Protein AF-A0A413SVI2-F1 (afdb_monomer_lite)

pLDDT: mean 77.28, std 13.99, range [42.34, 94.06]

Sequence (108 aa):
MKTKKLFSLLLLSIFYSCQESDNAIYTPLPEAKVLTDCELIFRFDTEYPLQVQEKDSLLFLTSRKSDKCITVINKNTKSVSQKFANRGMGPNDAIDPEFIVNNSLLSR

Structure (mmCIF, N/CA/C/O backbone):
data_AF-A0A413SVI2-F1
#
_entry.id   AF-A0A413SVI2-F1
#
loop_
_atom_site.group_PDB
_atom_site.id
_atom_site.type_symbol
_atom_site.label_atom_id
_atom_site.label_alt_id
_atom_site.label_comp_id
_atom_site.label_asym_id
_atom_site.label_entity_id
_atom_site.label_seq_id
_atom_site.pdbx_PDB_ins_code
_atom_site.Cartn_x
_atom_site.Cartn_y
_atom_site.Cartn_z
_atom_site.occupancy
_atom_site.B_iso_or_equiv
_atom_site.auth_seq_id
_atom_site.auth_comp_id
_atom_site.auth_asym_id
_atom_site.auth_atom_id
_atom_site.pdbx_PDB_model_num
ATOM 1 N N . MET A 1 1 ? -31.323 78.276 13.806 1.00 52.34 1 MET A N 1
ATOM 2 C CA . MET A 1 1 ? -31.188 77.416 15.012 1.00 52.34 1 MET A CA 1
ATOM 3 C C . MET A 1 1 ? -31.988 76.094 14.955 1.00 52.34 1 MET A C 1
ATOM 5 O O . MET A 1 1 ? -32.132 75.454 15.989 1.00 52.34 1 MET A O 1
ATOM 9 N N . LYS A 1 2 ? -32.489 75.644 13.783 1.00 54.38 2 LYS A N 1
ATOM 10 C CA . LYS A 1 2 ? -33.282 74.396 13.641 1.00 54.38 2 LYS A CA 1
ATOM 11 C C . LYS A 1 2 ? -32.511 73.226 12.997 1.00 54.38 2 LYS A C 1
ATOM 13 O O . LYS A 1 2 ? -32.746 72.082 13.354 1.00 54.38 2 LYS A O 1
ATOM 18 N N . THR A 1 3 ? -31.528 73.502 12.139 1.00 59.03 3 THR A N 1
ATOM 19 C CA . THR A 1 3 ? -30.725 72.483 11.431 1.00 59.03 3 THR A CA 1
ATOM 20 C C . THR A 1 3 ? -29.731 71.736 12.329 1.00 59.03 3 THR A C 1
ATOM 22 O O . THR A 1 3 ? -29.563 70.533 12.176 1.00 59.03 3 THR A O 1
ATOM 25 N N . LYS A 1 4 ? -29.144 72.402 13.338 1.00 59.00 4 LYS A N 1
ATOM 26 C CA . LYS A 1 4 ? -28.209 71.768 14.295 1.00 59.00 4 LYS A CA 1
ATOM 27 C C . LYS A 1 4 ? -28.872 70.690 15.170 1.00 59.00 4 LYS A C 1
ATOM 29 O O . LYS A 1 4 ? -28.242 69.688 15.482 1.00 59.00 4 LYS A O 1
ATOM 34 N N . LYS A 1 5 ? -30.150 70.874 15.531 1.00 59.97 5 LYS A N 1
ATOM 35 C CA . LYS A 1 5 ? -30.916 69.889 16.317 1.00 59.97 5 LYS A CA 1
ATOM 36 C C . LYS A 1 5 ? -31.268 68.648 15.493 1.00 59.97 5 LYS A C 1
ATOM 38 O O . LYS A 1 5 ? -31.245 67.547 16.023 1.00 59.97 5 LYS A O 1
ATOM 43 N N . LEU A 1 6 ? -31.530 68.831 14.197 1.00 61.12 6 LEU A N 1
ATOM 44 C CA . LEU A 1 6 ? -31.845 67.743 13.269 1.00 61.12 6 LEU A CA 1
ATOM 45 C C . LEU A 1 6 ? -30.615 66.866 12.988 1.00 61.12 6 LEU A C 1
ATOM 47 O O . LEU A 1 6 ? -30.717 65.645 12.995 1.00 61.12 6 LEU A O 1
ATOM 51 N N . PHE A 1 7 ? -29.440 67.486 12.849 1.00 64.81 7 PHE A N 1
ATOM 52 C CA . PHE A 1 7 ? -28.171 66.770 12.684 1.00 64.81 7 PHE A CA 1
ATOM 53 C C . PHE A 1 7 ? -27.785 65.970 13.940 1.00 64.81 7 PHE A C 1
ATOM 55 O O . PHE A 1 7 ? -27.329 64.835 13.846 1.00 64.81 7 PHE A O 1
ATOM 62 N N . SER A 1 8 ? -28.042 66.534 15.127 1.00 68.56 8 SER A N 1
ATOM 63 C CA . SER A 1 8 ? -27.841 65.841 16.406 1.00 68.56 8 SER A CA 1
ATOM 64 C C . SER A 1 8 ? -28.768 64.635 16.575 1.00 68.56 8 SER A C 1
ATOM 66 O O . SER A 1 8 ? -28.348 63.625 17.128 1.00 68.56 8 SER A O 1
ATOM 68 N N . LEU A 1 9 ? -30.016 64.728 16.103 1.00 65.31 9 LEU A N 1
ATOM 69 C CA . LEU A 1 9 ? -30.981 63.629 16.176 1.00 65.31 9 LEU A CA 1
ATOM 70 C C . LEU A 1 9 ? -30.603 62.479 15.227 1.00 65.31 9 LEU A C 1
ATOM 72 O O . LEU A 1 9 ? -30.714 61.314 15.597 1.00 65.31 9 LEU A O 1
ATOM 76 N N . LEU A 1 10 ? -30.093 62.812 14.034 1.00 68.06 10 LEU A N 1
ATOM 77 C CA . LEU A 1 10 ? -29.607 61.831 13.062 1.00 68.06 10 LEU A CA 1
ATOM 78 C C . LEU A 1 10 ? -28.391 61.059 13.605 1.00 68.06 10 LEU A C 1
ATOM 80 O O . LEU A 1 10 ? -28.347 59.836 13.514 1.00 68.06 10 LEU A O 1
ATOM 84 N N . LEU A 1 11 ? -27.446 61.757 14.244 1.00 64.75 11 LEU A N 1
ATOM 85 C CA . LEU A 1 11 ? -26.272 61.142 14.873 1.00 64.75 11 LEU A CA 1
ATOM 86 C C . LEU A 1 11 ? -26.644 60.167 15.998 1.00 64.75 11 LEU A C 1
ATOM 88 O O . LEU A 1 11 ? -26.069 59.086 16.058 1.00 64.75 11 LEU A O 1
ATOM 92 N N . LEU A 1 12 ? -27.632 60.491 16.841 1.00 63.19 12 LEU A N 1
ATOM 93 C CA . LEU A 1 12 ? -28.081 59.576 17.900 1.00 63.19 12 LEU A CA 1
ATOM 94 C C . LEU A 1 12 ? -28.681 58.270 17.356 1.00 63.19 12 LEU A C 1
ATOM 96 O O . LEU A 1 12 ? -28.526 57.229 17.989 1.00 63.19 12 LEU A O 1
ATOM 100 N N . SER A 1 13 ? -29.338 58.306 16.193 1.00 63.19 13 SER A N 1
ATOM 101 C CA . SER A 1 13 ? -29.949 57.105 15.603 1.00 63.19 13 SER A CA 1
ATOM 102 C C . SER A 1 13 ? -28.916 56.081 15.113 1.00 63.19 13 SER A C 1
ATOM 104 O O . SER A 1 13 ? -29.160 54.880 15.184 1.00 63.19 13 SER A O 1
ATOM 106 N N . ILE A 1 14 ? -27.729 56.544 14.702 1.00 65.56 14 ILE A N 1
ATOM 10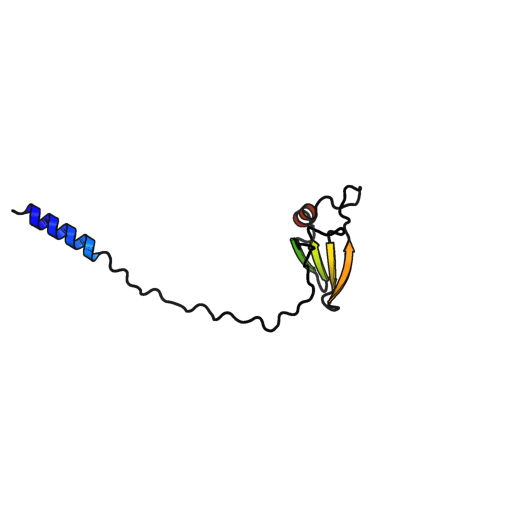7 C CA . ILE A 1 14 ? -26.626 55.682 14.253 1.00 65.56 14 ILE A CA 1
ATOM 108 C C . ILE A 1 14 ? -26.015 54.927 15.443 1.00 65.56 14 ILE A C 1
ATOM 110 O O . ILE A 1 14 ? -25.694 53.748 15.321 1.00 65.56 14 ILE A O 1
ATOM 114 N N . PHE A 1 15 ? -25.920 55.565 16.617 1.00 61.31 15 PHE A N 1
ATOM 115 C CA . PHE A 1 15 ? -25.396 54.922 17.830 1.00 61.31 15 PHE A CA 1
ATOM 116 C C . PHE A 1 15 ? -26.368 53.922 18.473 1.00 61.31 15 PHE A C 1
ATOM 118 O O . PHE A 1 15 ? -25.929 53.068 19.236 1.00 61.31 15 PHE A O 1
ATOM 125 N N . TYR A 1 16 ? -27.667 53.994 18.164 1.00 59.72 16 TYR A N 1
ATOM 126 C CA . TYR A 1 16 ? -28.667 53.064 18.704 1.00 59.72 16 TYR A CA 1
ATOM 127 C C . TYR A 1 16 ? -28.837 51.782 17.876 1.00 59.72 16 TYR A C 1
ATOM 129 O O . TYR A 1 16 ? -29.420 50.820 18.365 1.00 59.72 16 TYR A O 1
ATOM 137 N N . SER A 1 17 ? -28.329 51.740 16.638 1.00 54.44 17 SER A N 1
ATOM 138 C CA . SER A 1 17 ? -28.521 50.592 15.738 1.00 54.44 17 SER A CA 1
ATOM 139 C C . SER A 1 17 ? -27.473 49.482 15.899 1.00 54.44 17 SER A C 1
ATOM 141 O O . SER A 1 17 ? -27.508 48.508 15.151 1.00 54.44 17 SER A O 1
ATOM 143 N N . CYS A 1 18 ? -26.551 49.619 16.856 1.00 53.78 18 CYS A N 1
ATOM 144 C CA . CYS A 1 18 ? -25.487 48.655 17.128 1.00 53.78 18 CYS A CA 1
ATOM 145 C C . CYS A 1 18 ? -25.628 48.101 18.553 1.00 53.78 18 CYS A C 1
ATOM 147 O O . CYS A 1 18 ? -24.779 48.308 19.415 1.00 53.78 18 CYS A O 1
ATOM 149 N N . GLN A 1 19 ? -26.754 47.448 18.829 1.00 60.50 19 GLN A N 1
ATOM 150 C CA . GLN A 1 19 ? -26.813 46.468 19.907 1.00 60.50 19 GLN A CA 1
ATOM 151 C C . GLN A 1 19 ? -26.957 45.106 19.247 1.00 60.50 19 GLN A C 1
ATOM 153 O O . GLN A 1 19 ? -28.054 44.659 18.923 1.00 60.50 19 GLN A O 1
ATOM 158 N N . GLU A 1 20 ? -25.810 44.496 18.969 1.00 59.81 20 GLU A N 1
ATOM 159 C CA . GLU A 1 20 ? -25.733 43.089 18.616 1.00 59.81 20 GLU A CA 1
ATOM 160 C C . GLU A 1 20 ? -26.216 42.310 19.845 1.00 59.81 20 GLU A C 1
ATOM 162 O O . GLU A 1 20 ? -25.628 42.381 20.923 1.00 59.81 20 GLU A O 1
ATOM 167 N N . SER A 1 21 ? -27.380 41.669 19.739 1.00 59.22 21 SER A N 1
ATOM 168 C CA . SER A 1 21 ? -27.836 40.772 20.790 1.00 59.22 21 SER A CA 1
ATOM 169 C C . SER A 1 21 ? -26.984 39.510 20.705 1.00 59.22 21 SER A C 1
ATOM 171 O O . SER A 1 21 ? -27.201 38.700 19.802 1.00 59.22 21 SER A O 1
ATOM 173 N N . ASP A 1 22 ? -26.061 39.338 21.650 1.00 55.91 22 ASP A N 1
ATOM 174 C CA . ASP A 1 22 ? -25.202 38.155 21.847 1.00 55.91 22 ASP A CA 1
ATOM 175 C C . ASP A 1 22 ? -25.989 36.885 22.243 1.00 55.91 22 ASP A C 1
ATOM 177 O O . ASP A 1 22 ? -25.541 36.043 23.017 1.00 55.91 22 ASP A O 1
ATOM 181 N N . ASN A 1 23 ? -27.184 36.694 21.690 1.00 57.72 23 ASN A N 1
ATOM 182 C CA . ASN A 1 23 ? -27.957 35.469 21.831 1.00 57.72 23 ASN A CA 1
ATOM 183 C C . ASN A 1 23 ? -27.589 34.494 20.706 1.00 57.72 23 ASN A C 1
ATOM 185 O O . ASN A 1 23 ? -28.461 33.910 20.059 1.00 57.72 23 ASN A O 1
ATOM 189 N N . ALA A 1 24 ? -26.292 34.318 20.449 1.00 60.53 24 ALA A N 1
ATOM 190 C CA . ALA A 1 24 ? -25.839 33.142 19.731 1.00 60.53 24 ALA A CA 1
ATOM 191 C C . ALA A 1 24 ? -26.162 31.945 20.629 1.00 60.53 24 ALA A C 1
ATOM 193 O O . ALA A 1 24 ? -25.610 31.807 21.721 1.00 60.53 24 ALA A O 1
ATOM 194 N N . ILE A 1 25 ? -27.103 31.102 20.200 1.00 61.19 25 ILE A N 1
ATOM 195 C CA . ILE A 1 25 ? -27.368 29.825 20.857 1.00 61.19 25 ILE A CA 1
ATOM 196 C C . ILE A 1 25 ? -26.081 29.010 20.722 1.00 61.19 25 ILE A C 1
ATOM 198 O O . ILE A 1 25 ? -25.826 28.387 19.694 1.00 61.19 25 ILE A O 1
ATOM 202 N N . TYR A 1 26 ? -25.244 29.057 21.757 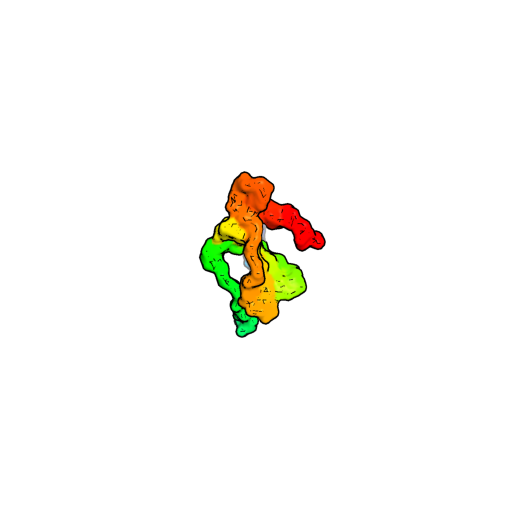1.00 57.09 26 TYR A N 1
ATOM 203 C CA . TYR A 1 26 ? -24.118 28.157 21.932 1.00 57.09 26 TYR A CA 1
ATOM 204 C C . TYR A 1 26 ? -24.707 26.771 22.186 1.00 57.09 26 TYR A C 1
ATOM 206 O O . TYR A 1 26 ? -24.920 26.367 23.325 1.00 57.09 26 TYR A O 1
ATOM 214 N N . THR A 1 27 ? -25.016 26.033 21.122 1.00 66.56 27 THR A N 1
ATOM 215 C CA . THR A 1 27 ? -25.051 24.577 21.225 1.00 66.56 27 THR A CA 1
ATOM 216 C C . THR A 1 27 ? -23.617 24.143 21.501 1.00 66.56 27 THR A C 1
ATOM 218 O O . THR A 1 27 ? -22.775 24.322 20.614 1.00 66.56 27 THR A O 1
ATOM 221 N N . PRO A 1 28 ? -23.292 23.636 22.706 1.00 68.94 28 PRO A N 1
ATOM 222 C CA . PRO A 1 28 ? -21.970 23.087 22.945 1.00 68.94 28 PRO A CA 1
ATOM 223 C C . PRO A 1 28 ? -21.726 21.998 21.901 1.00 68.94 28 PRO A C 1
ATOM 225 O O . PRO A 1 28 ? -22.577 21.132 21.679 1.00 68.94 28 PRO A O 1
ATOM 228 N N . LEU A 1 29 ? -20.585 22.087 21.216 1.00 70.69 29 LEU A N 1
ATOM 229 C CA . LEU A 1 29 ? -20.123 21.015 20.344 1.00 70.69 29 LEU A CA 1
ATOM 230 C C . LEU A 1 29 ? -20.119 19.716 21.166 1.00 70.69 29 LEU A C 1
ATOM 232 O O . LEU A 1 29 ? -19.695 19.756 22.325 1.00 70.69 29 LEU A O 1
ATOM 236 N N . PRO A 1 30 ? -20.601 18.590 20.608 1.00 75.69 30 PRO A N 1
ATOM 237 C CA . PRO A 1 30 ? -20.538 17.319 21.309 1.00 75.69 30 PRO A CA 1
ATOM 238 C C . PRO A 1 30 ? -19.102 17.080 21.774 1.00 75.69 30 PRO A C 1
ATOM 240 O O . PRO A 1 30 ? -18.164 17.293 20.999 1.00 75.69 30 PRO A O 1
ATOM 243 N N . GLU A 1 31 ? -18.931 16.665 23.032 1.00 76.06 31 GLU A N 1
ATOM 244 C CA . GLU A 1 31 ? -17.616 16.294 23.548 1.00 76.06 31 GLU A CA 1
ATOM 245 C C . GLU A 1 31 ? -16.953 15.307 22.588 1.00 76.06 31 GLU A C 1
ATOM 247 O O . GLU A 1 31 ? -17.577 14.350 22.115 1.00 76.06 31 GLU A O 1
ATOM 252 N N . ALA A 1 32 ? -15.684 15.569 22.275 1.00 69.81 32 ALA A N 1
ATOM 253 C CA . ALA A 1 32 ? -14.905 14.715 21.402 1.00 69.81 32 ALA A CA 1
ATOM 254 C C . ALA A 1 32 ? -14.877 13.300 21.992 1.00 69.81 32 ALA A C 1
ATOM 256 O O . ALA A 1 32 ? -14.238 13.041 23.012 1.00 69.81 32 ALA A O 1
ATOM 257 N N . LYS A 1 33 ? -15.591 12.374 21.348 1.00 72.31 33 LYS A N 1
ATOM 258 C CA . LYS A 1 33 ? -15.582 10.971 21.742 1.00 72.31 33 LYS A CA 1
ATOM 259 C C . LYS A 1 33 ? -14.195 10.406 21.449 1.00 72.31 33 LYS A C 1
ATOM 261 O O . LYS A 1 33 ? -13.800 10.297 20.290 1.00 72.31 33 LYS A O 1
ATOM 266 N N . VAL A 1 34 ? -13.468 10.035 22.500 1.00 68.69 34 VAL A N 1
ATOM 267 C CA . VAL A 1 34 ? -12.214 9.287 22.370 1.00 68.69 34 VAL A CA 1
ATOM 268 C C . VAL A 1 34 ? -12.534 7.968 21.666 1.00 68.69 34 VAL A C 1
ATOM 270 O O . VAL A 1 34 ? -13.376 7.199 22.129 1.00 68.69 34 VAL A O 1
ATOM 273 N N . LEU A 1 35 ? -11.900 7.725 20.519 1.00 63.47 35 LEU A N 1
ATOM 274 C CA . LEU A 1 35 ? -12.008 6.456 19.805 1.00 63.47 35 LEU A CA 1
ATOM 275 C C . LEU A 1 35 ? -11.250 5.391 20.608 1.00 63.47 35 LEU A C 1
ATOM 277 O O . LEU A 1 35 ? -10.036 5.259 20.486 1.00 63.47 35 LEU A O 1
ATOM 281 N N . THR A 1 36 ? -11.958 4.668 21.473 1.00 60.78 36 THR A N 1
ATOM 282 C CA . THR A 1 36 ? -11.379 3.636 22.352 1.00 60.78 36 THR A CA 1
ATOM 283 C C . THR A 1 36 ? -11.050 2.333 21.626 1.00 60.78 36 THR A C 1
ATOM 285 O O . THR A 1 36 ? -10.257 1.545 22.130 1.00 60.78 36 THR A O 1
ATOM 288 N N . ASP A 1 37 ? -11.602 2.135 20.426 1.00 65.56 37 ASP A N 1
ATOM 289 C CA . ASP A 1 37 ? -11.622 0.833 19.749 1.00 65.56 37 ASP A CA 1
ATOM 290 C C . ASP A 1 37 ? -10.842 0.845 18.420 1.00 65.56 37 ASP A C 1
ATOM 292 O O . ASP A 1 37 ? -11.050 -0.003 17.552 1.00 65.56 37 ASP A O 1
ATOM 296 N N . CYS A 1 38 ? -9.957 1.826 18.211 1.00 67.94 38 CYS A N 1
ATOM 297 C CA . CYS A 1 38 ? -9.118 1.865 17.014 1.00 67.94 38 CYS A CA 1
ATOM 298 C C . CYS A 1 38 ? -8.049 0.767 17.071 1.00 67.94 38 CYS A C 1
ATOM 300 O O . CYS A 1 38 ? -6.966 0.957 17.624 1.00 67.94 38 CYS A O 1
ATOM 302 N N . GLU A 1 39 ? -8.338 -0.381 16.461 1.00 73.19 39 GLU A N 1
ATOM 303 C CA . GLU A 1 39 ? -7.342 -1.420 16.230 1.00 73.19 39 GLU A CA 1
ATOM 304 C C . GLU A 1 39 ? -6.443 -1.055 15.038 1.00 73.19 39 GLU A C 1
ATOM 306 O O . GLU A 1 39 ? -6.904 -0.861 13.910 1.00 73.19 39 GLU A O 1
ATOM 311 N N . LEU A 1 40 ? -5.132 -0.975 15.279 1.00 74.75 40 LEU A N 1
ATOM 312 C CA . LEU A 1 40 ? -4.147 -0.761 14.224 1.00 74.75 40 LEU A CA 1
ATOM 313 C C . LEU A 1 40 ? -3.944 -2.061 13.436 1.00 74.75 40 LEU A C 1
ATOM 315 O O . LEU A 1 40 ? -3.297 -2.988 13.912 1.00 74.75 40 LEU A O 1
ATOM 319 N N . ILE A 1 41 ? -4.457 -2.102 12.207 1.00 72.19 41 ILE A N 1
ATOM 320 C CA . ILE A 1 41 ? -4.282 -3.254 11.308 1.00 72.19 41 ILE A CA 1
ATOM 321 C C . ILE A 1 41 ? -2.907 -3.216 10.628 1.00 72.19 41 ILE A C 1
ATOM 323 O O . ILE A 1 41 ? -2.264 -4.250 10.468 1.00 72.19 41 ILE A O 1
ATOM 327 N N . PHE A 1 42 ? -2.447 -2.033 10.209 1.00 73.69 42 PHE A N 1
ATOM 328 C CA . PHE A 1 42 ? -1.151 -1.875 9.550 1.00 73.69 42 PHE A CA 1
ATOM 329 C C . PHE A 1 42 ? -0.641 -0.434 9.636 1.00 73.69 42 PHE A C 1
ATOM 331 O O . PHE A 1 42 ? -1.433 0.508 9.672 1.00 73.69 42 PHE A O 1
ATOM 338 N N . ARG A 1 43 ? 0.685 -0.262 9.640 1.00 78.75 43 ARG A N 1
ATOM 339 C CA . ARG A 1 43 ? 1.356 1.042 9.721 1.00 78.75 43 ARG A CA 1
ATOM 340 C C . ARG A 1 43 ? 2.232 1.273 8.491 1.00 78.75 43 ARG A C 1
ATOM 342 O O . ARG A 1 43 ? 3.011 0.403 8.118 1.00 78.75 43 ARG A O 1
ATOM 349 N N . PHE A 1 44 ? 2.112 2.450 7.878 1.00 76.06 44 PHE A N 1
ATOM 350 C CA . PHE A 1 44 ? 2.856 2.834 6.672 1.00 76.06 44 PHE A CA 1
ATOM 351 C C . PHE A 1 44 ? 3.723 4.056 6.956 1.00 76.06 44 PHE A C 1
ATOM 353 O O . PHE A 1 44 ? 3.379 5.173 6.579 1.00 76.06 44 PHE A O 1
ATOM 360 N N . ASP A 1 45 ? 4.847 3.853 7.639 1.00 78.19 45 ASP A N 1
ATOM 361 C CA . ASP A 1 45 ? 5.696 4.972 8.067 1.00 78.19 45 ASP A CA 1
ATOM 362 C C . ASP A 1 45 ? 6.467 5.616 6.900 1.00 78.19 45 ASP A C 1
ATOM 364 O O . ASP A 1 45 ? 6.801 6.798 6.947 1.00 78.19 45 ASP A O 1
ATOM 368 N N . THR A 1 46 ? 6.739 4.856 5.833 1.00 83.50 46 THR A N 1
ATOM 369 C CA . THR A 1 46 ? 7.607 5.296 4.724 1.00 83.50 46 THR A CA 1
ATOM 370 C C . THR A 1 46 ? 6.980 5.177 3.337 1.00 83.50 46 THR A C 1
ATOM 372 O O . THR A 1 46 ? 7.495 5.781 2.394 1.00 83.50 46 THR A O 1
ATOM 375 N N . GLU A 1 47 ? 5.878 4.433 3.196 1.00 84.75 47 GLU A N 1
ATOM 376 C CA . GLU A 1 47 ? 5.305 4.093 1.886 1.00 84.75 47 GLU A CA 1
ATOM 377 C C . GLU A 1 47 ? 4.333 5.164 1.341 1.00 84.75 47 GLU A C 1
ATOM 379 O O . GLU A 1 47 ? 4.080 5.194 0.138 1.00 84.75 47 GLU A O 1
ATOM 384 N N . TYR A 1 48 ? 3.858 6.093 2.186 1.00 87.19 48 TYR A N 1
ATOM 385 C CA . TYR A 1 48 ? 2.930 7.189 1.847 1.00 87.19 48 TYR A CA 1
ATOM 386 C C . TYR A 1 48 ? 1.679 6.705 1.080 1.00 87.19 48 TYR A C 1
ATOM 388 O O . TYR A 1 48 ? 1.636 6.797 -0.154 1.00 87.19 48 TYR A O 1
ATOM 396 N N . PRO A 1 49 ? 0.666 6.176 1.794 1.00 88.94 49 PRO A N 1
ATOM 397 C CA . PRO A 1 49 ? -0.556 5.661 1.183 1.00 88.94 49 PRO A CA 1
ATOM 398 C C . PRO A 1 49 ? -1.322 6.765 0.440 1.00 88.94 49 PRO A C 1
ATOM 400 O O . PRO A 1 49 ? -1.539 7.848 0.979 1.00 88.94 49 PRO A O 1
ATOM 403 N N . LEU A 1 50 ? -1.740 6.480 -0.794 1.00 90.94 50 LEU A N 1
ATOM 404 C CA . LEU A 1 50 ? -2.531 7.377 -1.643 1.00 90.94 50 LEU A CA 1
ATOM 405 C C . LEU A 1 50 ? -4.018 7.038 -1.606 1.00 90.94 50 LEU A C 1
ATOM 407 O O . LEU A 1 50 ? -4.861 7.929 -1.576 1.00 90.94 50 LEU A O 1
ATOM 411 N N . GLN A 1 51 ? -4.341 5.747 -1.629 1.00 90.38 51 GLN A N 1
ATOM 412 C CA . GLN A 1 51 ? -5.718 5.273 -1.662 1.00 90.38 51 GLN A CA 1
ATOM 413 C C . GLN A 1 51 ? -5.822 3.928 -0.960 1.00 90.38 51 GLN A C 1
ATOM 415 O O . GLN A 1 51 ? -5.018 3.034 -1.219 1.00 90.38 51 GLN A O 1
ATOM 420 N N . VAL A 1 52 ? -6.849 3.781 -0.127 1.00 90.50 52 VAL A N 1
ATOM 421 C CA . VAL A 1 52 ? -7.287 2.499 0.427 1.00 90.50 52 VAL A CA 1
ATOM 422 C C . VAL A 1 52 ? -8.641 2.170 -0.190 1.00 90.50 52 VAL A C 1
ATOM 424 O O . VAL A 1 52 ? -9.545 3.002 -0.164 1.00 90.50 52 VAL A O 1
ATOM 427 N N . GLN A 1 53 ? -8.779 0.969 -0.740 1.00 90.62 53 GLN A N 1
ATOM 428 C CA . GLN A 1 53 ? -10.053 0.425 -1.198 1.00 90.62 53 GLN A CA 1
ATOM 429 C C . GLN A 1 53 ? -10.350 -0.869 -0.451 1.00 90.62 53 GLN A C 1
ATOM 431 O O . GLN A 1 53 ? -9.472 -1.714 -0.278 1.00 90.62 53 GLN A O 1
ATOM 436 N N . GLU A 1 54 ? -11.590 -1.032 -0.018 1.00 91.56 54 GLU A N 1
ATOM 437 C CA . GLU A 1 54 ? -12.044 -2.227 0.679 1.00 91.56 54 GLU A CA 1
ATOM 438 C C . GLU A 1 54 ? -12.893 -3.085 -0.255 1.00 91.56 54 GLU A C 1
ATOM 440 O O . GLU A 1 54 ? -13.808 -2.587 -0.909 1.00 91.56 54 GLU A O 1
ATOM 445 N N . LYS A 1 55 ? -12.599 -4.385 -0.303 1.00 91.12 55 LYS A N 1
ATOM 446 C CA . LYS A 1 55 ? -13.425 -5.375 -0.991 1.00 91.12 55 LYS A CA 1
ATOM 447 C C . LYS A 1 55 ? -13.448 -6.664 -0.183 1.00 91.12 55 LYS A C 1
ATOM 449 O O . LYS A 1 55 ? -12.415 -7.308 0.000 1.00 91.12 55 LYS A O 1
ATOM 454 N N . ASP A 1 56 ? -14.630 -7.031 0.301 1.00 93.12 56 ASP A N 1
ATOM 455 C CA . ASP A 1 56 ? -14.847 -8.195 1.160 1.00 93.12 56 ASP A CA 1
ATOM 456 C C . ASP A 1 56 ? -13.917 -8.183 2.389 1.00 93.12 56 ASP A C 1
ATOM 458 O O . ASP A 1 56 ? -13.957 -7.261 3.206 1.00 93.12 56 ASP A O 1
ATOM 462 N N . SER A 1 57 ? -13.057 -9.194 2.539 1.00 93.19 57 SER A N 1
ATOM 463 C CA . SER A 1 57 ? -12.067 -9.287 3.616 1.00 93.19 57 SER A CA 1
ATOM 464 C C . SER A 1 57 ? -10.720 -8.644 3.274 1.00 93.19 57 SER A C 1
ATOM 466 O O . SER A 1 57 ? -9.777 -8.798 4.047 1.00 93.19 57 SER A O 1
ATOM 468 N N . LEU A 1 58 ? -10.590 -7.970 2.129 1.00 93.88 58 LEU A N 1
ATOM 469 C CA . LEU A 1 58 ? -9.323 -7.442 1.628 1.00 93.88 58 LEU A CA 1
ATOM 470 C C . LEU A 1 58 ? -9.316 -5.910 1.600 1.00 93.88 58 LEU A C 1
ATOM 472 O O . LEU A 1 58 ? -10.287 -5.267 1.208 1.00 93.88 58 LEU A O 1
ATOM 476 N N . LEU A 1 59 ? -8.179 -5.338 1.982 1.00 93.00 59 LEU A N 1
ATOM 477 C CA . LEU A 1 59 ? -7.837 -3.937 1.784 1.00 93.00 59 LEU A CA 1
ATOM 478 C C . LEU A 1 59 ? -6.772 -3.853 0.696 1.00 93.00 59 LEU A C 1
ATOM 480 O O . LEU A 1 59 ? -5.716 -4.475 0.802 1.00 93.00 59 LEU A O 1
ATOM 484 N N . PHE A 1 60 ? -7.047 -3.070 -0.335 1.00 92.69 60 PHE A N 1
ATOM 485 C CA . PHE A 1 60 ? -6.117 -2.737 -1.400 1.00 92.69 60 PHE A CA 1
ATOM 486 C C . PHE A 1 60 ? -5.571 -1.348 -1.120 1.00 92.69 60 PHE A C 1
ATOM 488 O O . PHE A 1 60 ? -6.303 -0.361 -1.182 1.00 92.69 60 PHE A O 1
ATOM 495 N N . LEU A 1 61 ? -4.287 -1.273 -0.801 1.00 92.25 61 LEU A N 1
ATOM 496 C CA . LEU A 1 61 ? -3.593 -0.017 -0.612 1.00 92.25 61 LEU A CA 1
ATOM 497 C C . LEU A 1 61 ? -2.725 0.294 -1.823 1.00 92.25 61 LEU A C 1
ATOM 499 O O . LEU A 1 61 ? -1.848 -0.496 -2.163 1.00 92.25 61 LEU A O 1
ATOM 503 N N . THR A 1 62 ? -2.909 1.481 -2.395 1.00 92.56 62 TH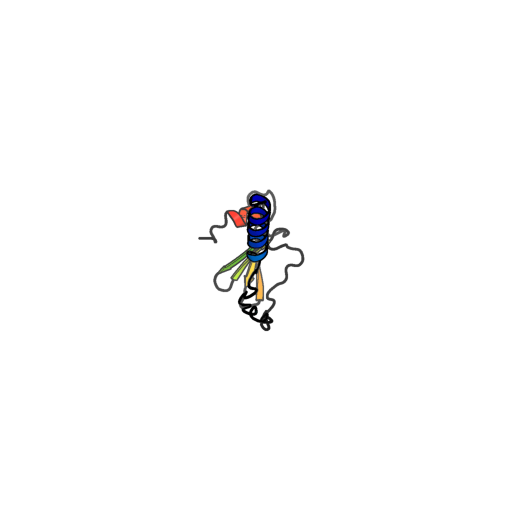R A N 1
ATOM 504 C CA . THR A 1 62 ? -1.972 2.062 -3.361 1.00 92.56 62 THR A CA 1
ATOM 505 C C . THR A 1 62 ? -1.055 3.057 -2.653 1.00 92.56 62 THR A C 1
ATOM 507 O O . THR A 1 62 ? -1.544 3.957 -1.970 1.00 92.56 62 THR A O 1
ATOM 510 N N . SER A 1 63 ? 0.259 2.910 -2.816 1.00 92.12 63 SER A N 1
ATOM 511 C CA . SER A 1 63 ? 1.290 3.682 -2.105 1.00 92.12 63 SER A CA 1
ATOM 512 C C . SER A 1 63 ? 2.217 4.417 -3.072 1.00 92.12 63 SER A C 1
ATOM 514 O O . SER A 1 63 ? 2.623 3.859 -4.091 1.00 92.12 63 SER A O 1
ATOM 516 N N . ARG A 1 64 ? 2.611 5.652 -2.730 1.00 88.81 64 ARG A N 1
ATOM 517 C CA . ARG A 1 64 ? 3.490 6.486 -3.572 1.00 88.81 64 ARG A CA 1
ATOM 518 C C . ARG A 1 64 ? 4.951 6.032 -3.544 1.00 88.81 64 ARG A C 1
ATOM 520 O O . ARG A 1 64 ? 5.647 6.083 -4.558 1.00 88.81 64 ARG A O 1
ATOM 527 N N . LYS A 1 65 ? 5.455 5.634 -2.374 1.00 87.00 65 LYS A N 1
ATOM 528 C CA . LYS A 1 65 ? 6.858 5.238 -2.166 1.00 87.00 65 LYS A CA 1
ATOM 529 C C . LYS A 1 65 ? 6.968 3.749 -1.850 1.00 87.00 65 LYS A C 1
ATOM 531 O O . LYS A 1 65 ? 7.347 3.364 -0.752 1.00 87.00 65 LYS A O 1
ATOM 536 N N . SER A 1 66 ? 6.651 2.918 -2.837 1.00 86.69 66 SER A N 1
ATOM 537 C CA . SER A 1 66 ? 6.874 1.472 -2.782 1.00 86.69 66 SER A CA 1
ATOM 538 C C . SER A 1 66 ? 7.338 0.960 -4.146 1.00 86.69 66 SER A C 1
ATOM 540 O O . SER A 1 66 ? 6.874 1.446 -5.178 1.00 86.69 66 SER A O 1
ATOM 542 N N . ASP A 1 67 ? 8.226 -0.037 -4.155 1.00 87.94 67 ASP A N 1
ATOM 543 C CA . ASP A 1 67 ? 8.651 -0.738 -5.380 1.00 87.94 67 ASP A CA 1
ATOM 544 C C . ASP A 1 67 ? 7.495 -1.536 -6.002 1.00 87.94 67 ASP A C 1
ATOM 546 O O . ASP A 1 67 ? 7.476 -1.819 -7.199 1.00 87.94 67 ASP A O 1
ATOM 550 N N . LYS A 1 68 ? 6.511 -1.895 -5.171 1.00 90.75 68 LYS A N 1
ATOM 551 C CA . LYS A 1 68 ? 5.238 -2.501 -5.560 1.00 90.75 68 LYS A CA 1
ATOM 552 C C . LYS A 1 68 ? 4.126 -1.532 -5.193 1.00 90.75 68 LYS A C 1
ATOM 554 O O . LYS A 1 68 ? 3.842 -1.349 -4.008 1.00 90.75 68 LYS A O 1
ATOM 559 N N . CYS A 1 69 ? 3.515 -0.904 -6.185 1.00 91.44 69 CYS A N 1
ATOM 560 C CA . CYS A 1 69 ? 2.576 0.191 -5.972 1.00 91.44 69 CYS A CA 1
ATOM 561 C C . CYS A 1 69 ? 1.326 -0.241 -5.195 1.00 91.44 69 CYS A C 1
ATOM 563 O O . CYS A 1 69 ? 0.726 0.602 -4.537 1.00 91.44 69 CYS A O 1
ATOM 565 N N . ILE A 1 70 ? 0.946 -1.526 -5.246 1.00 91.75 70 ILE A N 1
ATOM 566 C CA . ILE A 1 70 ? -0.259 -2.050 -4.594 1.00 91.75 70 ILE A CA 1
ATOM 567 C C . ILE A 1 70 ? 0.103 -3.099 -3.539 1.00 91.75 70 ILE A C 1
ATOM 569 O O . ILE A 1 70 ? 0.777 -4.089 -3.834 1.00 91.75 70 ILE A O 1
ATOM 573 N N . THR A 1 71 ? -0.408 -2.912 -2.322 1.00 93.12 71 THR A N 1
ATOM 574 C CA . THR A 1 71 ? -0.350 -3.867 -1.209 1.00 93.12 71 THR A CA 1
ATOM 575 C C . THR A 1 71 ? -1.756 -4.357 -0.877 1.00 93.12 71 THR A C 1
ATOM 577 O O . THR A 1 71 ? -2.660 -3.556 -0.664 1.00 93.12 71 THR A O 1
ATOM 580 N N . VAL A 1 72 ? -1.941 -5.673 -0.803 1.00 93.94 72 VAL A N 1
ATOM 581 C CA . VAL A 1 72 ? -3.197 -6.311 -0.396 1.00 93.94 72 VAL A CA 1
ATOM 582 C C . VAL A 1 72 ? -3.063 -6.810 1.032 1.00 93.94 72 VAL A C 1
ATOM 584 O O . VAL A 1 72 ? -2.152 -7.584 1.335 1.00 93.94 72 VAL A O 1
ATOM 587 N N . ILE A 1 73 ? -3.983 -6.408 1.899 1.00 93.12 73 ILE A N 1
ATOM 588 C CA . ILE A 1 73 ? -4.036 -6.800 3.309 1.00 93.12 73 ILE A CA 1
ATOM 589 C C . ILE A 1 73 ? -5.324 -7.566 3.557 1.00 93.12 73 ILE A C 1
ATOM 591 O O . ILE A 1 73 ? -6.398 -7.124 3.165 1.00 93.12 73 ILE A O 1
ATOM 595 N N . ASN A 1 74 ? -5.231 -8.703 4.235 1.00 93.25 74 ASN A N 1
ATOM 596 C CA . ASN A 1 74 ? -6.399 -9.445 4.680 1.00 93.25 74 ASN A CA 1
ATOM 597 C C . ASN A 1 74 ? -6.806 -8.964 6.080 1.00 93.25 74 ASN A C 1
ATOM 599 O O . ASN A 1 74 ? -6.014 -9.029 7.017 1.00 93.25 74 ASN A O 1
ATOM 603 N N . LYS A 1 75 ? -8.045 -8.485 6.224 1.00 90.94 75 LYS A N 1
ATOM 604 C CA . LYS A 1 75 ? -8.600 -7.965 7.483 1.00 90.94 75 LYS A CA 1
ATOM 605 C C . LYS A 1 75 ? -8.815 -9.050 8.536 1.00 90.94 75 LYS A C 1
ATOM 607 O O . LYS A 1 75 ? -8.695 -8.768 9.722 1.00 90.94 75 LYS A O 1
ATOM 612 N N . ASN A 1 76 ? -9.105 -10.281 8.114 1.00 92.19 76 ASN A N 1
ATOM 613 C CA . ASN A 1 76 ? -9.346 -11.397 9.030 1.00 92.19 76 ASN A CA 1
ATOM 614 C C . ASN A 1 76 ? -8.039 -11.848 9.687 1.00 92.19 76 ASN A C 1
ATOM 616 O O . ASN A 1 76 ? -8.001 -12.100 10.887 1.00 92.19 76 ASN A O 1
ATOM 620 N N . THR A 1 77 ? -6.961 -11.932 8.903 1.00 92.00 77 THR A N 1
ATOM 621 C CA . THR A 1 77 ? -5.638 -12.355 9.393 1.00 92.00 77 THR A CA 1
ATOM 622 C C . THR A 1 77 ? -4.748 -11.191 9.819 1.00 92.00 77 THR A C 1
ATOM 624 O O . THR A 1 77 ? -3.694 -11.427 10.401 1.00 92.00 77 THR A O 1
ATOM 627 N N . LYS A 1 78 ? -5.152 -9.948 9.522 1.00 88.62 78 LYS A N 1
ATOM 628 C CA . LYS A 1 78 ? -4.418 -8.702 9.808 1.00 88.62 78 LYS A CA 1
ATOM 629 C C . LYS A 1 78 ? -2.998 -8.711 9.236 1.00 88.62 78 LYS A C 1
ATOM 631 O O . LYS A 1 78 ? -2.052 -8.236 9.856 1.00 88.62 78 LYS A O 1
ATOM 636 N N . SER A 1 79 ? -2.839 -9.283 8.045 1.00 89.81 79 SER A N 1
ATOM 637 C CA . SER A 1 79 ? -1.531 -9.491 7.424 1.00 89.81 79 SER A CA 1
ATOM 638 C C . SER A 1 79 ? -1.526 -9.138 5.940 1.00 89.81 79 SER A C 1
ATOM 640 O O . SER A 1 79 ? -2.557 -9.170 5.262 1.00 89.81 79 SER A O 1
ATOM 642 N N . VAL A 1 80 ? -0.341 -8.798 5.426 1.00 92.12 80 VAL A N 1
ATOM 643 C CA . VAL A 1 80 ? -0.126 -8.588 3.990 1.00 92.12 80 VAL A CA 1
ATOM 644 C C . VAL A 1 80 ? -0.274 -9.926 3.276 1.00 92.12 80 VAL A C 1
ATOM 646 O O . VAL A 1 80 ? 0.494 -10.853 3.515 1.00 92.12 80 VAL A O 1
ATOM 649 N N . SER A 1 81 ? -1.255 -10.008 2.383 1.00 93.56 81 SER A N 1
ATOM 650 C CA . SER A 1 81 ? -1.492 -11.180 1.545 1.00 93.56 81 SER A CA 1
ATOM 651 C C . SER A 1 81 ? -0.630 -11.153 0.286 1.00 93.56 81 SER A C 1
ATOM 653 O O . SER A 1 81 ? -0.168 -12.200 -0.158 1.00 93.56 81 SER A O 1
ATOM 655 N N . GLN A 1 82 ? -0.445 -9.976 -0.324 1.00 94.06 82 GLN A N 1
ATOM 656 C CA . GLN A 1 82 ? 0.281 -9.839 -1.589 1.00 94.06 82 GLN A CA 1
ATOM 657 C C . GLN A 1 82 ? 0.761 -8.402 -1.822 1.00 94.06 82 GLN A C 1
ATOM 659 O O . GLN A 1 82 ? 0.142 -7.451 -1.351 1.00 94.06 82 GLN A O 1
ATOM 664 N N . LYS A 1 83 ? 1.831 -8.243 -2.609 1.00 92.31 83 LYS A N 1
ATOM 665 C CA . LYS A 1 83 ? 2.239 -6.963 -3.203 1.00 92.31 83 LYS A CA 1
ATOM 666 C C . LYS A 1 83 ? 2.446 -7.122 -4.714 1.00 92.31 83 LYS A C 1
ATOM 668 O O . LYS A 1 83 ? 3.072 -8.092 -5.146 1.00 92.31 83 LYS A O 1
ATOM 673 N N . PHE A 1 84 ? 1.936 -6.197 -5.526 1.00 89.88 84 PHE A N 1
ATOM 674 C CA . PHE A 1 84 ? 2.056 -6.238 -6.993 1.00 89.88 84 PHE A CA 1
ATOM 675 C C . PHE A 1 84 ? 2.103 -4.836 -7.625 1.00 89.88 84 PHE A C 1
ATOM 677 O O . PHE A 1 84 ? 2.167 -3.840 -6.908 1.00 89.88 84 PHE A O 1
ATOM 684 N N . ALA A 1 85 ? 2.119 -4.789 -8.966 1.00 87.62 85 ALA A N 1
ATOM 685 C CA . ALA A 1 85 ? 2.378 -3.604 -9.789 1.00 87.62 85 ALA A CA 1
ATOM 686 C C . ALA A 1 85 ? 3.776 -3.027 -9.522 1.00 87.62 85 ALA A C 1
ATOM 688 O O . ALA A 1 85 ? 3.948 -2.135 -8.697 1.00 87.62 85 ALA A O 1
ATOM 689 N N . ASN A 1 86 ? 4.786 -3.592 -10.190 1.00 90.56 86 ASN A N 1
ATOM 690 C CA . ASN A 1 86 ? 6.156 -3.080 -10.119 1.00 90.56 86 ASN A CA 1
ATOM 691 C C . ASN A 1 86 ? 6.187 -1.619 -10.531 1.00 90.56 86 ASN A C 1
ATOM 693 O O . ASN A 1 86 ? 5.608 -1.278 -11.556 1.00 90.56 86 ASN A O 1
ATOM 697 N N . ARG A 1 87 ? 6.901 -0.784 -9.787 1.00 88.12 87 ARG A N 1
ATOM 698 C CA . ARG A 1 87 ? 7.186 0.571 -10.230 1.00 88.12 87 ARG A CA 1
ATOM 699 C C . ARG A 1 87 ? 8.352 0.562 -11.214 1.00 88.12 87 ARG A C 1
ATOM 701 O O . ARG A 1 87 ? 9.406 0.012 -10.905 1.00 88.12 87 ARG A O 1
ATOM 708 N N . GLY A 1 88 ? 8.187 1.197 -12.369 1.00 86.88 88 GLY A N 1
ATOM 709 C CA . GLY A 1 88 ? 9.235 1.214 -13.388 1.00 86.88 88 GLY A CA 1
ATOM 710 C C . GLY A 1 88 ? 8.756 1.674 -14.758 1.00 86.88 88 GLY A C 1
ATOM 711 O O . GLY A 1 88 ? 7.665 2.216 -14.906 1.00 86.88 88 GLY A O 1
ATOM 712 N N . MET A 1 89 ? 9.610 1.468 -15.760 1.00 84.44 89 MET A N 1
ATOM 713 C CA . MET A 1 89 ? 9.342 1.797 -17.167 1.00 84.44 89 MET A CA 1
ATOM 714 C C . MET A 1 89 ? 9.286 0.547 -18.059 1.00 84.44 89 MET A C 1
ATOM 716 O O . MET A 1 89 ? 9.314 0.656 -19.284 1.00 84.44 89 MET A O 1
ATOM 720 N N . GLY A 1 90 ? 9.264 -0.649 -17.466 1.00 84.94 90 GLY A N 1
ATOM 721 C CA . GLY A 1 90 ? 9.080 -1.890 -18.200 1.00 84.94 90 GLY A CA 1
ATOM 722 C C . GLY A 1 90 ? 7.676 -1.993 -18.806 1.00 84.94 90 GLY A C 1
ATOM 723 O O . GLY A 1 90 ? 6.747 -1.322 -18.357 1.00 84.94 90 GLY A O 1
ATOM 724 N N . PRO A 1 91 ? 7.479 -2.877 -19.797 1.00 83.81 91 PRO A N 1
ATOM 725 C CA . PRO A 1 91 ? 6.205 -3.002 -20.511 1.00 83.81 91 PRO A CA 1
ATOM 726 C C . PRO A 1 91 ? 5.016 -3.395 -19.616 1.00 83.81 91 PRO A C 1
ATOM 728 O O . PRO A 1 91 ? 3.874 -3.190 -20.009 1.00 83.81 91 PRO A O 1
ATOM 731 N N . ASN A 1 92 ? 5.279 -3.948 -18.427 1.00 83.75 92 ASN A N 1
ATOM 732 C CA . ASN A 1 92 ? 4.267 -4.361 -17.450 1.00 83.75 92 ASN A CA 1
ATOM 733 C C . ASN A 1 92 ? 4.366 -3.589 -16.120 1.00 83.75 92 ASN A C 1
ATOM 735 O O . ASN A 1 92 ? 3.727 -3.977 -15.140 1.00 83.75 92 ASN A O 1
ATOM 739 N N . ASP A 1 93 ? 5.195 -2.547 -16.057 1.00 85.00 93 ASP A N 1
ATOM 740 C CA . ASP A 1 93 ? 5.395 -1.774 -14.837 1.00 85.00 93 ASP A CA 1
ATOM 741 C C . ASP A 1 93 ? 4.366 -0.640 -14.738 1.00 85.00 93 ASP A C 1
ATOM 743 O O . ASP A 1 93 ? 3.947 -0.037 -15.726 1.00 85.00 93 ASP A O 1
ATOM 747 N N . ALA A 1 94 ? 3.975 -0.315 -13.512 1.00 81.62 94 ALA A N 1
ATOM 748 C CA . ALA A 1 94 ? 3.270 0.909 -13.203 1.00 81.62 94 ALA A CA 1
ATOM 749 C C . ALA A 1 94 ? 4.266 2.076 -13.202 1.00 81.62 94 ALA A C 1
ATOM 751 O O . ALA A 1 94 ? 5.132 2.178 -12.331 1.00 81.62 94 ALA A O 1
ATOM 752 N N . ILE A 1 95 ? 4.112 2.979 -14.168 1.00 7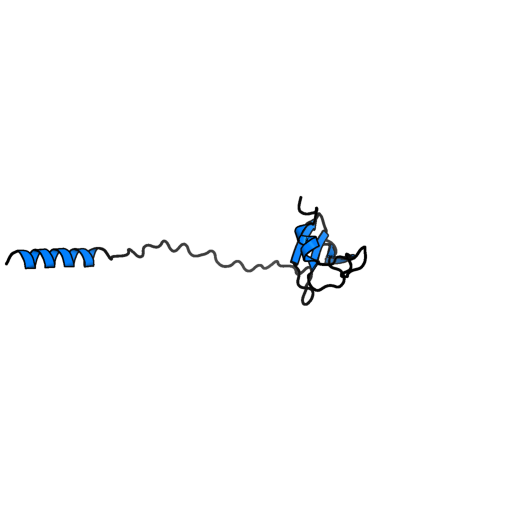8.56 95 ILE A N 1
ATOM 753 C CA . ILE A 1 95 ? 4.941 4.188 -14.271 1.00 78.56 95 ILE A CA 1
ATOM 754 C C . ILE A 1 95 ? 4.684 5.110 -13.071 1.00 78.56 95 ILE A C 1
ATOM 756 O O . ILE A 1 95 ? 5.622 5.655 -12.486 1.00 78.56 95 ILE A O 1
ATOM 760 N N . ASP A 1 96 ? 3.416 5.239 -12.676 1.00 85.06 96 ASP A N 1
ATOM 761 C CA . ASP A 1 96 ? 2.978 6.162 -11.635 1.00 85.06 96 ASP A CA 1
ATOM 762 C C . ASP A 1 96 ? 1.820 5.555 -10.811 1.00 85.06 96 ASP A C 1
ATOM 764 O O . ASP A 1 96 ? 0.787 5.199 -11.393 1.00 85.06 96 ASP A O 1
ATOM 768 N N . PRO A 1 97 ? 1.951 5.400 -9.477 1.00 86.31 97 PRO A N 1
ATOM 769 C CA . PRO A 1 97 ? 0.847 4.981 -8.610 1.00 86.31 97 PRO A CA 1
ATOM 770 C C . PRO A 1 97 ? -0.408 5.855 -8.766 1.00 86.31 97 PRO A C 1
ATOM 772 O O . PRO A 1 97 ? -1.528 5.357 -8.667 1.00 86.31 97 PRO A O 1
ATOM 775 N N . GLU A 1 98 ? -0.253 7.137 -9.085 1.00 88.38 98 GLU A N 1
ATOM 776 C CA . GLU A 1 98 ? -1.349 8.081 -9.286 1.00 88.38 98 GLU A CA 1
ATOM 777 C C . GLU A 1 98 ? -2.166 7.748 -10.536 1.00 88.38 98 GLU A C 1
ATOM 779 O O . GLU A 1 98 ? -3.388 7.914 -10.553 1.00 88.38 98 GLU A O 1
ATOM 784 N N . PHE A 1 99 ? -1.516 7.211 -11.571 1.00 84.19 99 PHE A N 1
ATOM 785 C CA . PHE A 1 99 ? -2.215 6.702 -12.745 1.00 84.19 99 PHE A CA 1
ATOM 786 C C . PHE A 1 99 ? -3.129 5.529 -12.375 1.00 84.19 99 PHE A C 1
ATOM 788 O O . PHE A 1 99 ? -4.261 5.471 -12.858 1.00 84.19 99 PHE A O 1
ATOM 795 N N . ILE A 1 100 ? -2.668 4.633 -11.491 1.00 84.62 100 ILE A N 1
ATOM 796 C CA . ILE A 1 100 ? -3.466 3.507 -10.987 1.00 84.62 100 ILE A CA 1
ATOM 797 C C . ILE A 1 100 ? -4.690 4.036 -10.244 1.00 84.62 100 ILE A C 1
ATOM 799 O O . ILE A 1 100 ? -5.799 3.616 -10.552 1.00 84.62 100 ILE A O 1
ATOM 803 N N . VAL A 1 101 ? -4.514 4.977 -9.313 1.00 87.06 101 VAL A N 1
ATOM 804 C 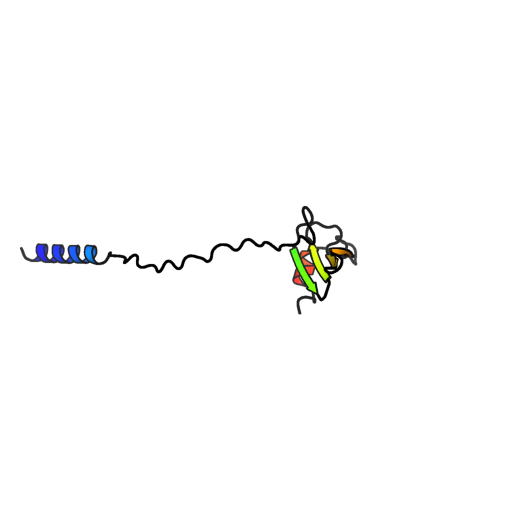CA . VAL A 1 101 ? -5.631 5.553 -8.544 1.00 87.06 101 VAL A CA 1
ATOM 805 C C . VAL A 1 101 ? -6.679 6.153 -9.483 1.00 87.06 101 VAL A C 1
ATOM 807 O O . VAL A 1 101 ? -7.856 5.805 -9.390 1.00 87.06 101 VAL A O 1
ATOM 810 N N . ASN A 1 102 ? -6.245 6.971 -10.444 1.00 84.81 102 ASN A N 1
ATOM 811 C CA . ASN A 1 102 ? -7.136 7.708 -11.343 1.00 84.81 102 ASN A CA 1
ATOM 812 C C . ASN A 1 102 ? -7.837 6.835 -12.397 1.00 84.81 102 ASN A C 1
ATOM 814 O O . ASN A 1 102 ? -8.879 7.229 -12.914 1.00 84.81 102 ASN A O 1
ATOM 818 N N . ASN A 1 103 ? -7.276 5.669 -12.730 1.00 77.81 103 ASN A N 1
ATOM 819 C CA . ASN A 1 103 ? -7.802 4.779 -13.773 1.00 77.81 103 ASN A CA 1
ATOM 820 C C . ASN A 1 103 ? -8.241 3.411 -13.235 1.00 77.81 103 ASN A C 1
ATOM 822 O O . ASN A 1 103 ? -8.598 2.525 -14.015 1.00 77.81 103 ASN A O 1
ATOM 826 N N . SER A 1 104 ? -8.213 3.203 -11.917 1.00 66.19 104 SER A N 1
ATOM 827 C CA . SER A 1 104 ? -8.615 1.931 -11.326 1.00 66.19 104 SER A CA 1
ATOM 828 C C . SER A 1 104 ? -10.107 1.686 -11.569 1.00 66.19 104 SER A C 1
ATOM 830 O O . SER A 1 104 ? -10.983 2.370 -11.037 1.00 66.19 104 SER A O 1
ATOM 832 N N . LEU A 1 105 ? -10.395 0.643 -12.355 1.00 53.78 105 LEU A N 1
ATOM 833 C CA . LEU A 1 105 ? -11.743 0.113 -12.607 1.00 53.78 105 LEU A CA 1
ATOM 834 C C . LEU A 1 105 ? -12.460 -0.368 -11.333 1.00 53.78 105 LEU A C 1
ATOM 836 O O . LEU A 1 105 ? -13.649 -0.651 -11.383 1.00 53.78 105 LEU A O 1
ATOM 840 N N . LEU A 1 106 ? -11.752 -0.459 -10.204 1.00 52.59 106 LEU A N 1
ATOM 841 C CA . LEU A 1 106 ? -12.301 -0.818 -8.893 1.00 52.59 106 LEU A CA 1
ATOM 842 C C . LEU A 1 106 ? -13.186 0.291 -8.287 1.00 52.59 106 LEU A C 1
ATOM 844 O O . LEU A 1 106 ? -13.869 0.053 -7.299 1.00 52.59 106 LEU A O 1
ATOM 848 N N . SER A 1 107 ? -13.197 1.478 -8.903 1.00 48.34 107 SER A N 1
ATOM 849 C CA . SER A 1 107 ? -14.006 2.637 -8.506 1.00 48.34 107 SER A CA 1
ATOM 850 C C . SER A 1 107 ? -15.437 2.631 -9.082 1.00 48.34 107 SER A C 1
ATOM 852 O O . SER A 1 107 ? -16.122 3.650 -8.990 1.00 48.34 107 SER A O 1
ATOM 854 N N . ARG A 1 108 ? -15.871 1.543 -9.740 1.00 42.34 108 ARG A N 1
ATOM 855 C CA . ARG A 1 108 ? -17.230 1.374 -10.287 1.00 42.34 108 ARG A CA 1
ATOM 856 C C . ARG A 1 108 ? -17.970 0.230 -9.616 1.00 42.34 108 ARG A C 1
ATOM 858 O O . ARG A 1 108 ? -17.356 -0.848 -9.465 1.00 42.34 108 ARG A O 1
#

Foldseek 3Di:
DPVVVVVVVVVVVVVVVPPDDPPPPCPDDPPPDDPPPDDDLDDDPDFAWDDWDDDDQWIWTATQRDQFRIWIAGNVVSGTPDGHAGDDDDPRHDVGSVCCVVPPPSVD

Organism: NCBI:txid387090

Radius of gyration: 30.55 Å; chains: 1; bounding box: 43×90×44 Å

Secondary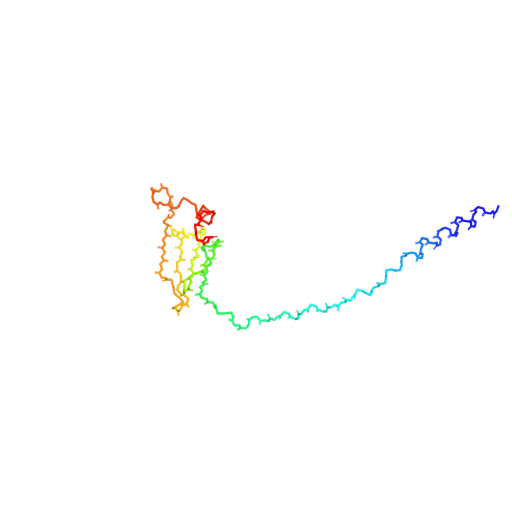 structure (DSSP, 8-state):
--HHHHHHHHHHHHHHS----------PPPP----TT-------SSS-EEEEEEETTEEEEEESS-SEEEEEEETTTTEEEEEEEEBSSSTTSBS-HHHHHHH-GGG-